Protein AF-A0A7X6Z5G8-F1 (afdb_monomer)

Solvent-accessible surface area (backbone atoms only — not comparable to full-atom values): 3798 Å² total; per-residue (Å²): 133,84,74,83,71,86,66,63,66,31,44,61,65,57,46,18,60,73,71,72,48,51,65,66,56,53,53,54,46,70,68,40,89,87,43,70,79,61,51,68,61,83,96,44,58,26,37,52,51,65,53,46,50,54,47,56,60,64,66,72,112

Nearest PDB structures (foldseek):
  8dgl-assembly1_C  TM=7.472E-01  e=2.186E-02  Mesorhizobium japonicum R7A
  8dgl-assembly1_B  TM=7.425E-01  e=4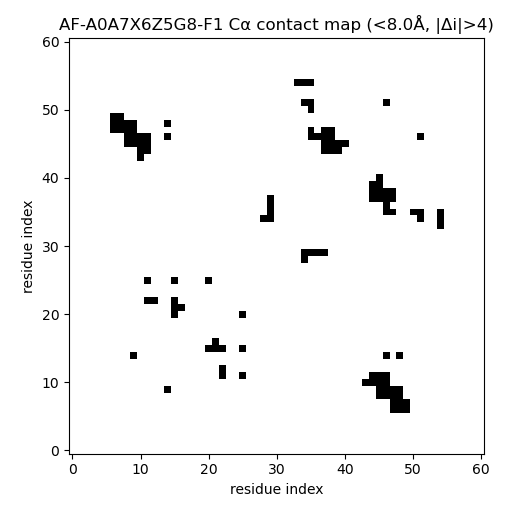.020E-02  Mesorhizobium japonicum R7A
  5d8c-assembly1_A  TM=7.470E-01  e=2.675E-01  Haemophilus influenzae Rd KW20
  3ucs-assembly1_A  TM=7.081E-01  e=6.899E-01  Klebsiella pneumoniae 342
  1z4h-assembly1_A  TM=5.669E-01  e=6.026E-01  Escherichia coli

Foldseek 3Di:
DPDPPPFDFAFLVVLCVVVVHDSVVVVVLCPDPQRPPWDDDDPTTTDGNVSRVVSVVVVVD

Radius of gyration: 11.78 Å; Cα contacts (8 Å, |Δi|>4): 59; chains: 1; bounding box: 30×22×29 Å

Secondary structure (DSSP, 8-state):
--------EE-HHHHHHHTT--HHHHHHHHHSTTSPPPEEETTEEEEEHHHHHHHHHHTT-

pLDDT: mean 79.47, std 13.19, range [39.84, 90.5]

Sequence (61 aa):
MVTTESTPKARPKQVAEHFSISAMTLWRWAQNPDFPKPLKRGGVVLYDIAAIENWLEGAKK

Structure (mmCIF, N/CA/C/O backbone):
data_AF-A0A7X6Z5G8-F1
#
_entry.id   AF-A0A7X6Z5G8-F1
#
loop_
_atom_site.group_PDB
_atom_site.id
_atom_site.type_symbol
_atom_site.label_atom_id
_atom_site.label_alt_id
_atom_site.label_comp_id
_atom_site.label_asym_id
_atom_site.label_entity_id
_atom_site.label_seq_id
_atom_site.pdbx_PDB_ins_code
_atom_site.Cartn_x
_atom_site.Cartn_y
_atom_site.Cartn_z
_atom_site.occupancy
_atom_site.B_iso_or_equiv
_atom_site.auth_seq_id
_atom_site.auth_comp_id
_atom_site.auth_asym_id
_atom_site.auth_atom_id
_atom_site.pdbx_PDB_model_num
ATOM 1 N N . MET A 1 1 ? -19.774 -11.713 -12.218 1.00 39.84 1 MET A N 1
ATOM 2 C CA . MET A 1 1 ? -18.792 -10.859 -12.914 1.00 39.84 1 MET A CA 1
ATOM 3 C C . MET A 1 1 ? -18.253 -9.897 -11.869 1.00 39.84 1 MET A C 1
ATOM 5 O O . MET A 1 1 ? -18.927 -8.923 -11.579 1.00 39.84 1 MET A O 1
ATOM 9 N N . VAL A 1 2 ? -17.150 -10.233 -11.191 1.00 47.28 2 VAL A N 1
ATOM 10 C CA . VAL A 1 2 ? -16.520 -9.276 -10.269 1.00 47.28 2 VAL A CA 1
ATOM 11 C C . VAL A 1 2 ? -15.692 -8.328 -11.120 1.00 47.28 2 VAL A C 1
ATOM 13 O O . VAL A 1 2 ? -14.705 -8.718 -11.741 1.00 47.28 2 VAL A O 1
ATOM 16 N N . THR A 1 3 ? -16.221 -7.122 -11.264 1.00 45.50 3 THR A N 1
ATOM 17 C CA . THR A 1 3 ? -15.625 -5.991 -11.954 1.00 45.50 3 THR A CA 1
ATOM 18 C C . THR A 1 3 ? -14.192 -5.832 -11.459 1.00 45.50 3 THR A C 1
ATOM 20 O O . THR A 1 3 ? -13.953 -5.740 -10.260 1.00 45.50 3 THR A O 1
ATOM 23 N N . THR A 1 4 ? -13.220 -5.848 -12.367 1.00 51.31 4 THR A N 1
ATOM 24 C CA . THR A 1 4 ? -11.857 -5.401 -12.076 1.00 51.31 4 THR A CA 1
ATOM 25 C C . THR A 1 4 ? -11.926 -3.903 -11.816 1.00 51.31 4 THR A C 1
ATOM 27 O O . THR A 1 4 ? -11.766 -3.102 -12.737 1.00 51.31 4 THR A O 1
ATOM 30 N N . GLU A 1 5 ? -12.266 -3.528 -10.586 1.00 49.25 5 GLU A N 1
ATOM 31 C CA . GLU A 1 5 ? -12.228 -2.145 -10.146 1.00 49.25 5 GLU A CA 1
ATOM 32 C C . GLU A 1 5 ? -10.788 -1.658 -10.288 1.00 49.25 5 GLU A C 1
ATOM 34 O O . GLU A 1 5 ? -9.818 -2.357 -9.985 1.00 49.25 5 GLU A O 1
ATOM 39 N N . SER A 1 6 ? -10.664 -0.489 -10.901 1.00 53.28 6 SER A N 1
ATOM 40 C CA . SER A 1 6 ? -9.414 0.130 -11.311 1.00 53.28 6 SER A CA 1
ATOM 41 C C . SER A 1 6 ? -8.708 0.695 -10.077 1.00 53.28 6 SER A C 1
ATOM 43 O O . SER A 1 6 ? -8.578 1.906 -9.915 1.00 53.28 6 SER A O 1
ATOM 45 N N . THR A 1 7 ? -8.333 -0.174 -9.140 1.00 60.56 7 THR A N 1
ATOM 46 C CA . THR A 1 7 ? -7.773 0.253 -7.866 1.00 60.56 7 THR A CA 1
ATOM 47 C C . THR A 1 7 ? -6.381 0.833 -8.092 1.00 60.56 7 THR A C 1
ATOM 49 O O . THR A 1 7 ? -5.569 0.205 -8.790 1.00 60.56 7 THR A O 1
ATOM 52 N N . PRO A 1 8 ? -6.069 2.027 -7.555 1.00 66.69 8 PRO A N 1
ATOM 53 C CA . PRO A 1 8 ? -4.777 2.658 -7.768 1.00 66.69 8 PRO A CA 1
ATOM 54 C C . PRO A 1 8 ? -3.673 1.817 -7.121 1.00 66.69 8 PRO A C 1
ATOM 56 O O . PRO A 1 8 ? -3.453 1.830 -5.910 1.00 66.69 8 PRO A O 1
ATOM 59 N N . LYS A 1 9 ? -2.960 1.068 -7.966 1.00 76.25 9 LYS A N 1
ATOM 60 C CA . LYS A 1 9 ? -1.766 0.309 -7.590 1.00 76.25 9 LYS A CA 1
ATOM 61 C C . LYS A 1 9 ? -0.591 1.267 -7.563 1.00 76.25 9 LYS A C 1
ATOM 63 O O . LYS A 1 9 ? -0.062 1.649 -8.608 1.00 76.25 9 LYS A O 1
ATOM 68 N N . ALA A 1 10 ? -0.193 1.657 -6.366 1.00 83.25 10 ALA A N 1
ATOM 69 C CA . ALA A 1 10 ? 0.821 2.667 -6.150 1.00 83.25 10 ALA A CA 1
ATOM 70 C C . ALA A 1 10 ? 2.149 2.038 -5.719 1.00 83.25 10 ALA A C 1
ATOM 72 O O . ALA A 1 10 ? 2.211 0.981 -5.083 1.00 83.25 10 ALA A O 1
ATOM 73 N N . ARG A 1 11 ? 3.251 2.692 -6.093 1.00 84.88 11 ARG A N 1
ATOM 74 C CA . ARG A 1 11 ? 4.586 2.308 -5.615 1.00 84.88 11 ARG A CA 1
ATOM 75 C C . ARG A 1 11 ? 4.696 2.566 -4.108 1.00 84.88 11 ARG A C 1
ATOM 77 O O . ARG A 1 11 ? 3.993 3.433 -3.597 1.00 84.88 11 ARG A O 1
ATOM 84 N N . PRO A 1 12 ? 5.649 1.934 -3.401 1.00 84.62 12 PRO A N 1
ATOM 85 C CA . PRO A 1 12 ? 5.767 2.072 -1.950 1.00 84.62 12 PRO A CA 1
ATOM 86 C C . PRO A 1 12 ? 5.956 3.535 -1.517 1.00 84.62 12 PRO A C 1
ATOM 88 O O . PRO A 1 12 ? 5.415 3.953 -0.503 1.00 84.62 12 PRO A O 1
ATOM 91 N N . LYS A 1 13 ? 6.679 4.333 -2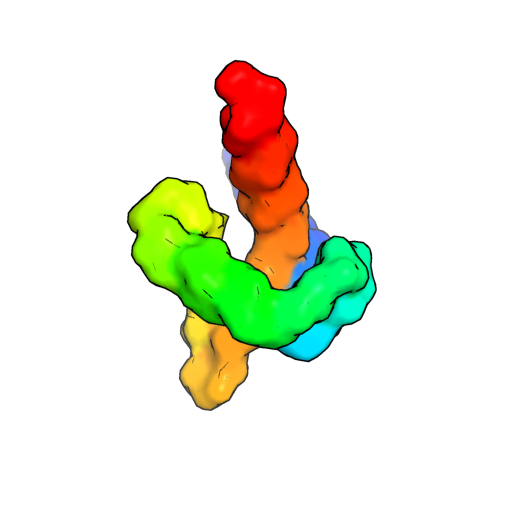.319 1.00 83.88 13 LYS A N 1
ATOM 92 C CA . LYS A 1 13 ? 6.847 5.777 -2.088 1.00 83.88 13 LYS A CA 1
ATOM 93 C C . LYS A 1 13 ? 5.526 6.542 -2.175 1.00 83.88 13 LYS A C 1
ATOM 95 O O . LYS A 1 13 ? 5.206 7.279 -1.260 1.00 83.88 13 LYS A O 1
ATOM 100 N N . GLN A 1 14 ? 4.747 6.301 -3.227 1.00 86.50 14 GLN A N 1
ATOM 101 C CA . GLN A 1 14 ? 3.460 6.970 -3.423 1.00 86.50 14 GLN A CA 1
ATOM 102 C C . GLN A 1 14 ? 2.451 6.595 -2.336 1.00 86.50 14 GLN A C 1
ATOM 104 O O . GLN A 1 14 ? 1.685 7.437 -1.896 1.00 86.50 14 GLN A O 1
ATOM 109 N N . VAL A 1 15 ? 2.472 5.341 -1.882 1.00 88.00 15 VAL A N 1
ATOM 110 C CA . VAL A 1 15 ? 1.642 4.864 -0.767 1.00 88.00 15 VAL A CA 1
ATOM 111 C C . VAL A 1 15 ? 2.045 5.583 0.517 1.00 88.00 15 VAL A C 1
ATOM 113 O O . VAL A 1 15 ? 1.196 6.110 1.223 1.00 88.00 15 VAL A O 1
ATOM 116 N N . ALA A 1 16 ? 3.348 5.658 0.794 1.00 89.12 16 ALA A N 1
ATOM 117 C CA . ALA A 1 16 ? 3.863 6.367 1.956 1.00 89.12 16 ALA A CA 1
ATOM 118 C C . ALA A 1 16 ? 3.461 7.855 1.946 1.00 89.12 16 ALA A C 1
ATOM 120 O O . ALA A 1 16 ? 2.989 8.359 2.959 1.00 89.12 16 ALA A O 1
ATOM 121 N N . GLU A 1 17 ? 3.565 8.528 0.797 1.00 89.00 17 GLU A N 1
ATOM 122 C CA . GLU A 1 17 ? 3.114 9.916 0.623 1.00 89.00 17 GLU A CA 1
ATOM 123 C C . GLU A 1 17 ? 1.596 10.062 0.795 1.00 89.00 17 GLU A C 1
ATOM 125 O O . GLU A 1 17 ? 1.148 10.956 1.508 1.00 89.00 17 GLU A O 1
ATOM 130 N N . HIS A 1 18 ? 0.805 9.159 0.210 1.00 88.00 18 HIS A N 1
ATOM 131 C CA . HIS A 1 18 ? -0.657 9.191 0.288 1.00 88.00 18 HIS A CA 1
ATOM 132 C C . HIS A 1 18 ? -1.165 9.072 1.730 1.00 88.00 18 HIS A C 1
ATOM 134 O O . HIS A 1 18 ? -2.000 9.860 2.163 1.00 88.00 18 HIS A O 1
ATOM 140 N N . PHE A 1 19 ? -0.605 8.136 2.498 1.00 86.62 19 PHE A N 1
ATOM 141 C CA . PHE A 1 19 ? -0.949 7.945 3.908 1.00 86.62 19 PHE A CA 1
ATOM 142 C C . PHE A 1 19 ? -0.181 8.884 4.854 1.00 86.62 19 PHE A C 1
ATOM 144 O O . PHE A 1 19 ? -0.357 8.797 6.067 1.00 86.62 19 PHE A O 1
ATOM 151 N N . SER A 1 20 ? 0.676 9.773 4.331 1.00 89.06 20 SER A N 1
ATOM 152 C CA . SER A 1 20 ? 1.574 10.630 5.125 1.00 89.06 20 SER A CA 1
ATOM 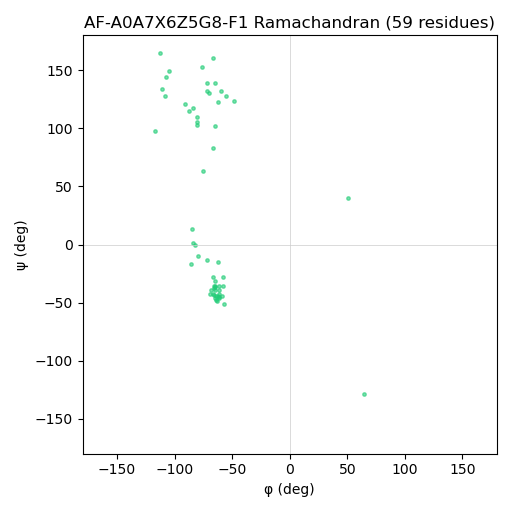153 C C . SER A 1 20 ? 2.396 9.852 6.167 1.00 89.06 20 SER A C 1
ATOM 155 O O . SER A 1 20 ? 2.599 10.299 7.296 1.00 89.06 20 SER A O 1
ATOM 157 N N . ILE A 1 21 ? 2.881 8.666 5.792 1.00 90.50 21 ILE A N 1
ATOM 158 C CA . ILE A 1 21 ? 3.697 7.790 6.638 1.00 90.50 21 ILE A CA 1
ATOM 159 C C . ILE A 1 21 ? 5.126 7.662 6.111 1.00 90.50 21 ILE A C 1
ATOM 161 O O . ILE A 1 21 ? 5.436 7.945 4.957 1.00 90.50 21 ILE A O 1
ATOM 165 N N . SER A 1 22 ? 6.020 7.149 6.955 1.00 89.19 22 SER A N 1
ATOM 166 C CA . SER A 1 22 ? 7.362 6.768 6.518 1.00 89.19 22 SER A CA 1
ATOM 167 C C . SER A 1 22 ? 7.354 5.438 5.749 1.00 89.19 22 SER A C 1
ATOM 169 O O . SER A 1 22 ? 6.550 4.543 6.028 1.00 89.19 22 SER A O 1
ATOM 171 N N . ALA A 1 23 ? 8.323 5.244 4.847 1.00 85.62 23 ALA A N 1
ATOM 172 C CA . ALA A 1 23 ? 8.541 3.951 4.186 1.00 85.62 23 ALA A CA 1
ATOM 173 C C . ALA A 1 23 ? 8.804 2.809 5.191 1.00 85.62 23 ALA A C 1
ATOM 175 O O . ALA A 1 23 ? 8.464 1.658 4.928 1.00 85.62 23 ALA A O 1
ATOM 176 N N . MET A 1 24 ? 9.367 3.132 6.361 1.00 87.62 24 MET A N 1
ATOM 177 C CA . MET A 1 24 ? 9.584 2.180 7.451 1.00 87.62 24 MET A CA 1
ATOM 178 C C . MET A 1 24 ? 8.262 1.722 8.079 1.00 87.62 24 MET A C 1
ATOM 180 O O . MET A 1 24 ? 8.102 0.541 8.378 1.00 87.62 24 MET A O 1
ATOM 184 N N . THR A 1 25 ? 7.295 2.629 8.243 1.00 90.00 25 THR A N 1
ATOM 185 C CA . THR A 1 25 ? 5.937 2.296 8.704 1.00 90.00 25 THR A CA 1
ATOM 186 C C . THR A 1 25 ? 5.258 1.355 7.716 1.00 90.00 25 THR A C 1
ATOM 188 O O . THR A 1 25 ? 4.740 0.318 8.121 1.00 90.00 25 THR A O 1
ATOM 191 N N . LEU A 1 26 ? 5.350 1.657 6.418 1.00 88.19 26 LEU A N 1
ATOM 192 C CA . LEU A 1 26 ? 4.818 0.786 5.370 1.00 88.19 26 LEU A C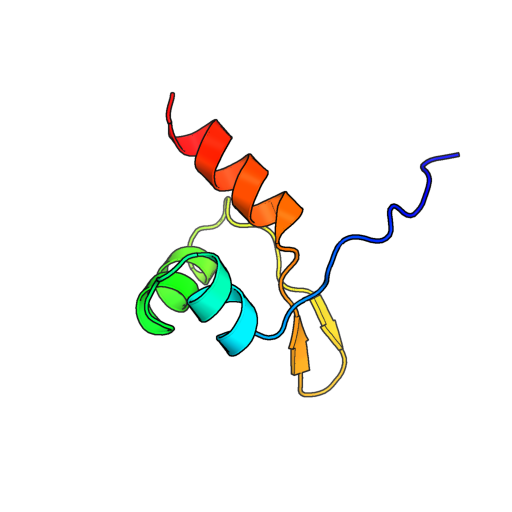A 1
ATOM 193 C C . LEU A 1 26 ? 5.491 -0.598 5.374 1.00 88.19 26 LEU A C 1
ATOM 195 O O . LEU A 1 26 ? 4.818 -1.611 5.207 1.00 88.19 26 LEU A O 1
ATOM 199 N N . TRP A 1 27 ? 6.805 -0.668 5.611 1.00 87.81 27 TRP A N 1
ATOM 200 C CA . TRP A 1 27 ? 7.524 -1.940 5.742 1.00 87.81 27 TRP A CA 1
ATOM 201 C C . TRP A 1 27 ? 7.095 -2.742 6.980 1.00 87.81 27 TRP A C 1
ATOM 203 O O . TRP A 1 27 ? 6.973 -3.963 6.910 1.00 87.81 27 TRP A O 1
ATOM 213 N N . ARG A 1 28 ? 6.822 -2.076 8.110 1.00 88.75 28 ARG A N 1
ATOM 214 C CA . ARG A 1 28 ? 6.238 -2.720 9.300 1.00 88.75 28 ARG A CA 1
ATOM 215 C C . ARG A 1 28 ? 4.856 -3.283 9.004 1.00 88.75 28 ARG A C 1
ATOM 217 O O . ARG A 1 28 ? 4.586 -4.419 9.370 1.00 88.75 28 ARG A O 1
ATOM 224 N N . TRP A 1 29 ? 4.014 -2.529 8.303 1.00 89.25 29 TRP A N 1
ATOM 225 C CA . TRP A 1 29 ? 2.706 -3.021 7.885 1.00 89.25 29 TRP A CA 1
ATOM 226 C C . TRP A 1 29 ? 2.825 -4.228 6.958 1.00 89.25 29 TRP A C 1
ATOM 228 O O . TRP A 1 29 ? 2.159 -5.223 7.192 1.00 89.25 29 TRP A O 1
ATOM 238 N N . ALA A 1 30 ? 3.750 -4.207 5.998 1.00 85.56 30 ALA A N 1
ATOM 239 C CA . ALA A 1 30 ? 3.998 -5.339 5.105 1.00 85.56 30 ALA A CA 1
ATOM 240 C C . ALA A 1 30 ? 4.486 -6.623 5.812 1.00 85.56 30 ALA A C 1
ATOM 242 O O . ALA A 1 30 ? 4.464 -7.688 5.198 1.00 85.56 30 ALA A O 1
ATOM 243 N N . GLN A 1 31 ? 4.938 -6.541 7.070 1.00 87.88 31 GLN A N 1
ATOM 244 C CA . GLN A 1 31 ? 5.260 -7.712 7.895 1.00 87.88 31 GLN A CA 1
ATOM 245 C C . GLN A 1 31 ? 4.045 -8.281 8.635 1.00 87.88 31 GLN A C 1
ATOM 247 O O . GLN A 1 31 ? 4.110 -9.419 9.097 1.00 87.88 31 GLN A O 1
ATOM 252 N N . ASN A 1 32 ? 2.949 -7.526 8.754 1.00 86.69 32 ASN A N 1
ATOM 253 C CA . ASN A 1 32 ? 1.729 -8.044 9.356 1.00 86.69 32 ASN A CA 1
ATOM 254 C C . ASN A 1 32 ? 1.067 -9.056 8.407 1.00 86.69 32 ASN A C 1
ATOM 256 O O . ASN A 1 32 ? 0.889 -8.756 7.225 1.00 86.69 32 ASN A O 1
ATOM 260 N N . PRO A 1 33 ? 0.660 -10.236 8.905 1.00 82.88 33 PRO A N 1
ATOM 261 C CA . PRO A 1 33 ? 0.030 -11.266 8.079 1.00 82.88 33 PRO A CA 1
ATOM 262 C C . PRO A 1 33 ? -1.344 -10.839 7.540 1.00 82.88 33 PRO A C 1
ATOM 264 O O . PRO A 1 33 ? -1.735 -11.281 6.462 1.00 82.88 33 PRO A O 1
ATOM 267 N N . ASP A 1 34 ? -2.039 -9.955 8.258 1.00 83.50 34 ASP A N 1
ATOM 268 C CA . ASP A 1 34 ? -3.337 -9.394 7.865 1.00 83.50 34 ASP A CA 1
ATOM 269 C C . ASP A 1 34 ? -3.227 -8.256 6.845 1.00 83.50 34 ASP A C 1
ATOM 271 O O . ASP A 1 34 ? -4.235 -7.802 6.303 1.00 83.50 34 ASP A O 1
ATOM 275 N N . PHE A 1 35 ? -2.013 -7.763 6.586 1.00 85.44 35 PHE A N 1
ATOM 276 C CA . PHE A 1 35 ? -1.818 -6.657 5.665 1.00 85.44 35 PHE A CA 1
ATOM 277 C C . PHE A 1 35 ? -2.038 -7.106 4.212 1.00 85.44 35 PHE A C 1
ATOM 279 O O . PHE A 1 35 ? -1.583 -8.189 3.816 1.00 85.44 35 PHE A O 1
ATOM 286 N N . PRO A 1 36 ? -2.700 -6.286 3.374 1.00 84.19 36 PRO A N 1
ATOM 287 C CA . PRO A 1 36 ? -2.950 -6.619 1.979 1.00 84.19 36 PRO A CA 1
ATOM 288 C C . PRO A 1 36 ? -1.659 -6.956 1.232 1.00 84.19 36 PRO A C 1
ATOM 290 O O . PRO A 1 36 ? -0.685 -6.199 1.221 1.00 84.19 36 PRO A O 1
ATOM 293 N N . LYS A 1 37 ? -1.660 -8.120 0.572 1.00 79.19 37 LYS A N 1
ATOM 294 C CA . LYS A 1 37 ? -0.478 -8.627 -0.128 1.00 79.19 37 LYS A CA 1
ATOM 295 C C . LYS A 1 37 ? -0.081 -7.675 -1.258 1.00 79.19 37 LYS A C 1
ATOM 297 O O . LYS A 1 37 ? -0.880 -7.460 -2.173 1.00 79.19 37 LYS A O 1
ATOM 302 N N . PRO A 1 38 ? 1.159 -7.161 -1.262 1.00 81.62 38 PRO A N 1
ATOM 303 C CA . PRO A 1 38 ? 1.626 -6.351 -2.369 1.00 81.62 38 PRO A CA 1
ATOM 304 C C . PRO A 1 38 ? 1.711 -7.172 -3.655 1.00 81.62 38 PRO A C 1
ATOM 306 O O . PRO A 1 38 ? 2.217 -8.298 -3.674 1.00 81.62 38 PRO A O 1
ATOM 309 N N . LEU A 1 39 ? 1.290 -6.567 -4.761 1.00 82.69 39 LEU A N 1
ATOM 310 C CA . LEU A 1 39 ? 1.448 -7.133 -6.087 1.00 82.69 39 LEU A CA 1
ATOM 311 C C . LEU A 1 39 ? 2.871 -6.865 -6.582 1.00 82.69 39 LEU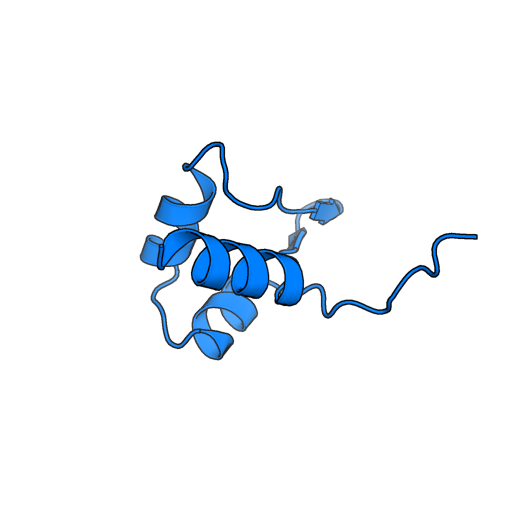 A C 1
ATOM 313 O O . LEU A 1 39 ? 3.233 -5.739 -6.925 1.00 82.69 39 LEU A O 1
ATOM 317 N N . LYS A 1 40 ? 3.688 -7.915 -6.659 1.00 80.69 40 LYS A N 1
ATOM 318 C CA . LYS A 1 40 ? 4.996 -7.839 -7.315 1.00 80.69 40 LYS A CA 1
ATOM 319 C C . LYS A 1 40 ? 4.832 -8.040 -8.816 1.00 80.69 40 LYS A C 1
ATOM 321 O O . LYS A 1 40 ? 4.424 -9.110 -9.261 1.00 80.69 40 LYS A O 1
ATOM 326 N N . ARG A 1 41 ? 5.180 -7.021 -9.602 1.00 80.00 41 ARG A N 1
ATOM 327 C CA . ARG A 1 41 ? 5.269 -7.110 -11.065 1.00 80.00 41 ARG A CA 1
ATOM 328 C C . ARG A 1 41 ? 6.718 -6.845 -11.470 1.00 80.00 41 ARG A C 1
ATOM 330 O O . ARG A 1 41 ? 7.158 -5.698 -11.533 1.00 80.00 41 ARG A O 1
ATOM 337 N N . GLY A 1 42 ? 7.470 -7.922 -11.699 1.00 80.88 42 GLY A N 1
ATOM 338 C CA . GLY A 1 42 ? 8.914 -7.853 -11.946 1.00 80.88 42 GLY A CA 1
ATOM 339 C C . GLY A 1 42 ? 9.677 -7.324 -10.724 1.00 80.88 42 GLY A C 1
ATOM 340 O O . GLY A 1 42 ? 9.483 -7.816 -9.616 1.00 80.88 42 GLY A O 1
ATOM 341 N N . GLY A 1 43 ? 10.520 -6.304 -10.923 1.00 80.12 43 GLY A N 1
ATOM 342 C CA . GLY A 1 43 ? 11.289 -5.639 -9.858 1.00 80.12 43 GLY A CA 1
ATOM 343 C C . GLY A 1 43 ? 10.524 -4.569 -9.068 1.00 80.12 43 GLY A C 1
ATOM 344 O O . GLY A 1 43 ? 11.093 -3.953 -8.170 1.00 80.12 43 GLY A O 1
ATOM 345 N N . VAL A 1 44 ? 9.249 -4.320 -9.392 1.00 80.56 44 VAL A N 1
ATOM 346 C CA . VAL A 1 44 ? 8.437 -3.288 -8.733 1.00 80.56 44 VAL A CA 1
ATOM 347 C C . VAL A 1 44 ? 7.386 -3.935 -7.840 1.00 80.56 44 VAL A C 1
ATOM 349 O O . VAL A 1 44 ? 6.604 -4.784 -8.270 1.00 80.56 44 VAL A O 1
ATOM 352 N N . VAL A 1 45 ? 7.364 -3.493 -6.584 1.00 83.94 45 VAL A N 1
ATOM 353 C CA . VAL A 1 45 ? 6.329 -3.825 -5.604 1.00 83.94 45 VAL A CA 1
ATOM 354 C C . VAL A 1 45 ? 5.242 -2.761 -5.693 1.00 83.94 45 VAL A C 1
ATOM 356 O O . VAL A 1 45 ? 5.532 -1.576 -5.525 1.00 83.94 45 VAL A O 1
ATOM 359 N N . LEU A 1 46 ? 4.013 -3.168 -5.980 1.00 85.44 46 LEU A N 1
ATOM 360 C CA . LEU A 1 46 ? 2.851 -2.291 -6.014 1.00 85.44 46 LEU A CA 1
ATOM 361 C C . LEU A 1 46 ? 1.933 -2.636 -4.850 1.00 85.44 46 LEU A C 1
ATOM 363 O O . LEU A 1 46 ? 1.634 -3.807 -4.619 1.00 85.44 46 LEU A O 1
ATOM 367 N N . TYR A 1 47 ? 1.475 -1.616 -4.144 1.00 85.94 47 TYR A N 1
ATOM 368 C CA . TYR A 1 47 ? 0.473 -1.763 -3.104 1.00 85.94 47 TYR A CA 1
ATOM 369 C C . TYR A 1 47 ? -0.849 -1.204 -3.592 1.00 85.94 47 TYR A C 1
ATOM 371 O O . TYR A 1 47 ? -0.896 -0.221 -4.333 1.00 85.94 47 TYR A O 1
ATOM 379 N N . ASP A 1 48 ? -1.911 -1.866 -3.173 1.00 86.75 48 ASP A N 1
ATOM 380 C CA . ASP A 1 48 ? -3.268 -1.433 -3.422 1.00 86.75 48 ASP A CA 1
ATOM 381 C C . ASP A 1 48 ? -3.685 -0.475 -2.296 1.00 86.75 48 ASP A C 1
ATOM 383 O O . ASP A 1 48 ? -3.711 -0.874 -1.132 1.00 86.75 48 ASP A O 1
ATOM 387 N N . ILE A 1 49 ? -3.931 0.796 -2.631 1.00 86.44 49 ILE A N 1
ATOM 388 C CA . ILE A 1 49 ? -4.275 1.825 -1.638 1.00 86.44 49 ILE A CA 1
ATOM 389 C C . ILE A 1 49 ? -5.622 1.512 -0.980 1.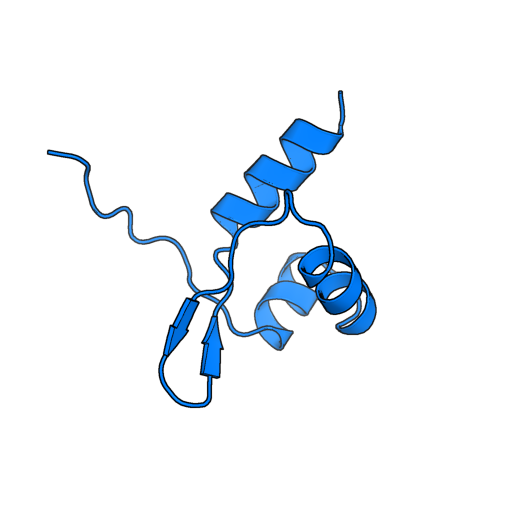00 86.44 49 ILE A C 1
ATOM 391 O O . ILE A 1 49 ? -5.694 1.523 0.244 1.00 86.44 49 ILE A O 1
ATOM 395 N N . ALA A 1 50 ? -6.645 1.146 -1.757 1.00 84.31 50 ALA A N 1
ATOM 396 C CA . ALA A 1 50 ? -7.979 0.895 -1.211 1.00 84.31 50 ALA A CA 1
ATOM 397 C C . ALA A 1 50 ? -7.990 -0.333 -0.288 1.00 84.31 50 ALA A C 1
AT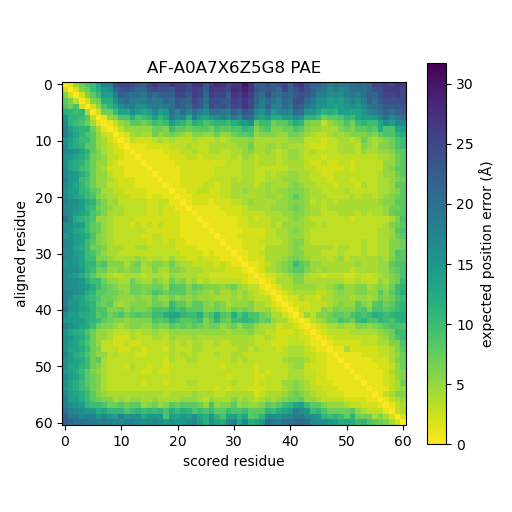OM 399 O O . ALA A 1 50 ? -8.663 -0.347 0.741 1.00 84.31 50 ALA A O 1
ATOM 400 N N . ALA A 1 51 ? -7.195 -1.359 -0.612 1.00 85.12 51 ALA A N 1
ATOM 401 C CA . ALA A 1 51 ? -7.034 -2.510 0.271 1.00 85.12 51 ALA A CA 1
ATOM 402 C C . ALA A 1 51 ? -6.358 -2.128 1.602 1.00 85.12 51 ALA A C 1
ATOM 404 O O . ALA A 1 51 ? -6.706 -2.683 2.645 1.00 85.12 51 ALA A O 1
ATOM 405 N N . ILE A 1 52 ? -5.401 -1.190 1.573 1.00 86.25 52 ILE A N 1
ATOM 406 C CA . ILE A 1 52 ? -4.751 -0.663 2.783 1.00 86.25 52 ILE A CA 1
ATOM 407 C C . ILE A 1 52 ? -5.732 0.188 3.591 1.00 86.25 52 ILE A C 1
ATOM 409 O O . ILE A 1 52 ? -5.779 0.029 4.807 1.00 86.25 52 ILE A O 1
ATOM 413 N N . GLU A 1 53 ? -6.526 1.044 2.945 1.00 86.50 53 GLU A N 1
ATOM 414 C CA . GLU A 1 53 ? -7.570 1.839 3.607 1.00 86.50 53 GLU A CA 1
ATOM 415 C C . GLU A 1 53 ? -8.564 0.937 4.339 1.00 86.50 53 GLU A C 1
ATOM 417 O O . GLU A 1 53 ? -8.735 1.077 5.547 1.00 86.50 53 GLU A O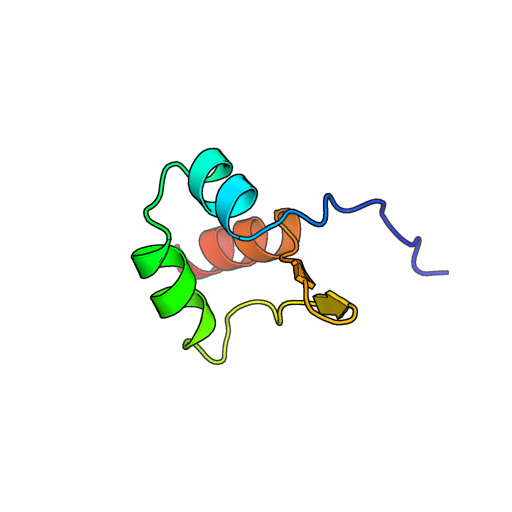 1
ATOM 422 N N . ASN A 1 54 ? -9.109 -0.072 3.657 1.00 86.44 54 ASN A N 1
ATOM 423 C CA . ASN A 1 54 ? -10.040 -1.021 4.266 1.00 86.44 54 ASN A CA 1
ATOM 424 C C . ASN A 1 54 ? -9.403 -1.805 5.432 1.00 86.44 54 ASN A C 1
ATOM 426 O O . ASN A 1 54 ? -10.062 -2.094 6.431 1.00 86.44 54 ASN A O 1
ATOM 430 N N . TRP A 1 55 ? -8.110 -2.137 5.341 1.00 87.56 55 TRP A N 1
ATOM 431 C CA . TRP A 1 55 ? -7.374 -2.752 6.451 1.00 87.56 55 TRP A CA 1
ATOM 432 C C . TRP A 1 55 ? -7.217 -1.794 7.644 1.00 87.56 55 TRP A C 1
ATOM 434 O O . TRP A 1 55 ? -7.429 -2.203 8.785 1.00 87.56 55 TRP A O 1
ATOM 444 N N . LEU A 1 56 ? -6.902 -0.518 7.396 1.00 85.56 56 LEU A N 1
ATOM 445 C CA . LEU A 1 56 ? -6.802 0.513 8.436 1.00 85.56 56 LEU A CA 1
ATOM 446 C C . LEU A 1 56 ? -8.155 0.791 9.105 1.00 85.56 56 LEU A C 1
ATOM 448 O O . LEU A 1 56 ? -8.208 0.963 10.324 1.00 85.56 56 LEU A O 1
ATOM 452 N N . GLU A 1 57 ? -9.242 0.807 8.335 1.00 85.50 57 GLU A N 1
ATOM 453 C CA . GLU A 1 57 ? -10.603 0.946 8.858 1.00 85.50 57 GLU A CA 1
ATOM 454 C C . GLU A 1 57 ? -11.004 -0.261 9.713 1.00 85.50 57 GLU A C 1
ATOM 456 O O . GLU A 1 57 ? -11.532 -0.090 10.813 1.00 85.50 57 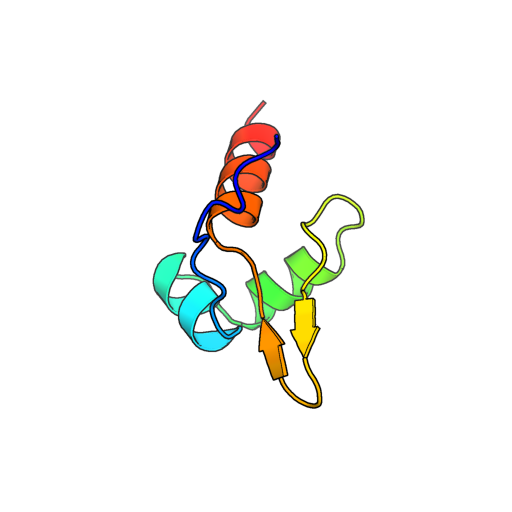GLU A O 1
ATOM 461 N N . GLY A 1 58 ? -10.690 -1.479 9.259 1.00 80.00 58 GLY A N 1
ATOM 462 C CA . GLY A 1 58 ? -10.929 -2.710 10.016 1.00 80.00 58 GLY A CA 1
ATOM 463 C C . GLY A 1 58 ? -10.106 -2.813 11.305 1.00 80.00 58 GLY A C 1
ATOM 464 O O . GLY A 1 58 ? -10.591 -3.360 12.295 1.00 80.00 58 GLY A O 1
ATOM 465 N N . ALA A 1 59 ? -8.897 -2.244 11.325 1.00 65.88 59 ALA A N 1
ATOM 466 C CA . ALA A 1 59 ? -8.037 -2.186 12.508 1.00 65.88 59 ALA A CA 1
ATOM 467 C C . ALA A 1 59 ? -8.540 -1.211 13.592 1.00 65.88 59 ALA A C 1
ATOM 469 O O . ALA A 1 59 ? -8.045 -1.252 14.716 1.00 65.88 59 ALA A O 1
ATOM 470 N N . LYS A 1 60 ? -9.507 -0.334 13.286 1.00 58.47 60 LYS A N 1
ATOM 471 C CA . LYS A 1 60 ? -10.038 0.674 14.223 1.00 58.47 60 LYS A CA 1
ATOM 472 C C . LYS A 1 60 ? -11.147 0.139 15.151 1.00 58.47 60 LYS A C 1
ATOM 474 O O . LYS A 1 60 ? -11.856 0.937 15.761 1.00 58.47 60 LYS A O 1
ATOM 479 N N . LYS A 1 61 ? -11.343 -1.177 15.248 1.00 45.97 61 LYS A N 1
ATOM 480 C CA . LYS A 1 61 ? -12.453 -1.765 16.011 1.00 45.97 61 LYS A CA 1
ATOM 481 C C . LYS A 1 61 ? -12.081 -2.163 17.434 1.00 45.97 61 LYS A C 1
ATOM 483 O O . LYS A 1 61 ? -10.968 -2.694 17.625 1.00 45.97 61 LYS A O 1
#

Mean predicted aligned error: 6.82 Å